Protein AF-A0A3P7NK99-F1 (afdb_monomer_lite)

InterPro domains:
  IPR008977 PHM/PNGase F domain superfamily [SSF49742] (1-63)
  IPR014784 Copper type II, ascorbate-dependent monooxygenase-like, C-terminal [G3DSA:2.60.120.230] (1-65)
  IPR024548 Copper type II ascorbate-dependent monooxygenase, C-terminal [PF03712] (2-63)

Radius of gyration: 14.31 Å; chains: 1; bounding box: 32×25×38 Å

pLDDT: mean 85.09, std 10.51, range 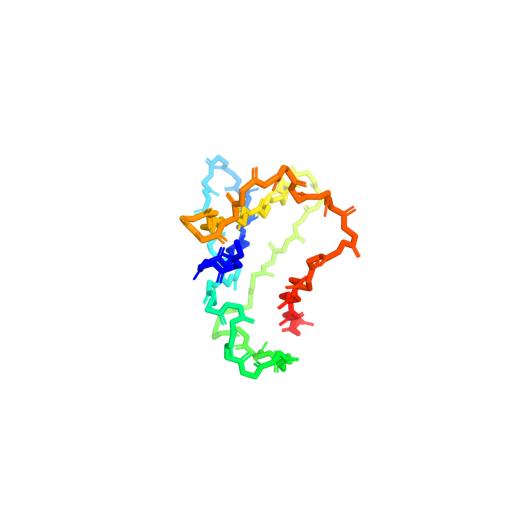[51.84, 94.0]

Foldseek 3Di:
DFQKKWKWKADPNDTDTQDMDGQPPPQDEDEDPDDDDDDPPIDIDMDTDDDCPPPPDDDDDPNDDGHDHYDD

Sequence (72 aa):
MGRVASGYFKHEGHWKKLGIRYPLAPQIFEIIEHNPVIRKGDLIAASCRMDSHHKTVPTPIGSIELLMGVLV

Structure (mmCIF, N/CA/C/O backbone):
data_AF-A0A3P7NK99-F1
#
_entry.id   AF-A0A3P7NK99-F1
#
loop_
_atom_site.group_PDB
_atom_site.id
_atom_site.type_symbol
_atom_site.label_atom_id
_atom_site.label_alt_id
_atom_site.label_comp_id
_atom_site.label_asym_id
_atom_site.label_entity_id
_atom_site.label_seq_id
_atom_site.pdbx_PDB_ins_code
_atom_site.Cartn_x
_atom_site.Cartn_y
_atom_site.Cartn_z
_atom_site.occupancy
_atom_site.B_iso_or_equiv
_atom_site.auth_seq_id
_atom_site.auth_comp_id
_atom_site.auth_asym_id
_atom_site.auth_atom_id
_atom_site.pdbx_PDB_model_num
ATOM 1 N N . MET A 1 1 ? 9.292 0.110 -10.266 1.00 75.56 1 MET A N 1
ATOM 2 C CA . MET A 1 1 ? 8.880 -1.264 -9.937 1.00 75.56 1 MET A CA 1
ATOM 3 C C . MET A 1 1 ? 8.995 -1.479 -8.437 1.00 75.56 1 MET A C 1
ATOM 5 O O . MET A 1 1 ? 9.812 -0.816 -7.803 1.00 75.56 1 MET A O 1
ATOM 9 N N . GLY A 1 2 ? 8.094 -2.282 -7.868 1.00 81.19 2 GLY A N 1
ATOM 10 C CA . GLY A 1 2 ? 7.797 -2.286 -6.433 1.00 81.19 2 GLY A CA 1
ATOM 11 C C . GLY A 1 2 ? 9.014 -2.546 -5.546 1.00 81.19 2 GLY A C 1
ATOM 12 O O . GLY A 1 2 ? 9.644 -3.590 -5.646 1.00 81.19 2 GLY A O 1
ATOM 13 N N . ARG A 1 3 ? 9.335 -1.590 -4.670 1.00 89.06 3 ARG A N 1
ATOM 14 C CA . ARG A 1 3 ? 10.377 -1.715 -3.640 1.00 89.06 3 ARG A CA 1
ATOM 15 C C . ARG A 1 3 ? 9.780 -2.003 -2.279 1.00 89.06 3 ARG A C 1
ATOM 17 O O . ARG A 1 3 ? 10.286 -2.847 -1.565 1.00 89.06 3 ARG A O 1
ATOM 24 N N . VAL A 1 4 ? 8.729 -1.286 -1.907 1.00 91.00 4 VAL A N 1
ATOM 25 C CA . VAL A 1 4 ? 8.053 -1.458 -0.621 1.00 91.00 4 VAL A CA 1
ATOM 26 C C . VAL A 1 4 ? 6.587 -1.169 -0.844 1.00 91.00 4 VAL A C 1
ATOM 28 O O . VAL A 1 4 ? 6.255 -0.184 -1.500 1.00 91.00 4 VAL A O 1
ATOM 31 N N . ALA A 1 5 ? 5.730 -2.000 -0.279 1.00 91.81 5 ALA A N 1
ATOM 32 C CA . ALA A 1 5 ? 4.332 -1.675 -0.106 1.00 91.81 5 ALA A CA 1
ATOM 33 C C . ALA A 1 5 ? 4.031 -1.707 1.397 1.00 91.81 5 ALA A C 1
ATOM 35 O O . ALA A 1 5 ? 4.481 -2.607 2.114 1.00 91.81 5 ALA A O 1
ATOM 36 N N . SER A 1 6 ? 3.343 -0.683 1.889 1.00 92.19 6 SER A N 1
ATOM 37 C CA . SER A 1 6 ? 2.990 -0.554 3.297 1.00 92.19 6 SER A CA 1
ATOM 38 C C . SER A 1 6 ? 1.559 -0.067 3.472 1.00 92.19 6 SER A C 1
ATOM 40 O O . SER A 1 6 ? 1.054 0.727 2.681 1.00 92.19 6 SER A O 1
ATOM 42 N N . GLY A 1 7 ? 0.909 -0.555 4.524 1.00 92.88 7 GLY A N 1
ATOM 43 C CA . GLY A 1 7 ? -0.450 -0.197 4.906 1.00 92.88 7 GLY A CA 1
ATOM 44 C C . GLY A 1 7 ? -0.499 0.235 6.364 1.00 92.88 7 GLY A C 1
ATOM 45 O O . GLY A 1 7 ? 0.116 -0.394 7.230 1.00 92.88 7 GLY A O 1
ATOM 46 N N . TYR A 1 8 ? -1.238 1.304 6.632 1.00 92.62 8 TYR A N 1
ATOM 47 C CA . TYR A 1 8 ? -1.445 1.868 7.959 1.00 92.62 8 TYR A CA 1
ATOM 48 C C . TYR A 1 8 ? -2.907 2.264 8.135 1.00 92.62 8 TYR A C 1
ATOM 50 O O . TYR A 1 8 ? -3.597 2.603 7.173 1.00 92.62 8 TYR A O 1
ATOM 58 N N . PHE A 1 9 ? -3.357 2.291 9.382 1.00 93.25 9 PHE A N 1
ATOM 59 C CA . PHE A 1 9 ? -4.607 2.936 9.755 1.00 93.25 9 PHE A CA 1
ATOM 60 C C . PHE A 1 9 ? -4.350 4.003 10.815 1.00 93.25 9 PHE A C 1
ATOM 62 O O . PHE A 1 9 ? -3.429 3.883 11.621 1.00 93.25 9 PHE A O 1
ATOM 69 N N . LYS A 1 10 ? -5.141 5.070 10.798 1.00 93.81 10 LYS A N 1
ATOM 70 C CA . LYS A 1 10 ? -5.098 6.155 11.766 1.00 93.81 10 LYS A CA 1
ATOM 71 C C . LYS A 1 10 ? -6.260 5.991 12.729 1.00 93.81 10 LYS A C 1
ATOM 73 O O . LYS A 1 10 ? -7.409 6.076 12.303 1.00 93.81 10 LYS A O 1
ATOM 78 N N . HIS A 1 11 ? -5.940 5.814 14.002 1.00 92.31 11 HIS A N 1
ATOM 79 C CA . HIS A 1 11 ? -6.901 5.719 15.094 1.00 92.31 11 HIS A CA 1
ATOM 80 C C . HIS A 1 11 ? -6.557 6.773 16.142 1.00 92.31 11 HIS A C 1
ATOM 82 O O . HIS A 1 11 ? -5.402 6.854 16.562 1.00 92.31 11 HIS A O 1
ATOM 88 N N . GLU A 1 12 ? -7.528 7.606 16.524 1.00 90.94 12 GLU A N 1
ATOM 89 C CA . GLU A 1 12 ? -7.347 8.657 17.546 1.00 90.94 12 GLU A CA 1
ATOM 90 C C . GLU A 1 12 ? -6.108 9.539 17.294 1.00 90.94 12 GLU A C 1
ATOM 92 O O . GLU A 1 12 ? -5.304 9.810 18.182 1.00 90.94 12 GLU A O 1
ATOM 97 N N . GLY A 1 13 ? -5.889 9.939 16.038 1.00 92.19 13 GLY A N 1
ATOM 98 C CA . GLY A 1 13 ? -4.742 10.775 15.668 1.00 92.19 13 GLY A CA 1
ATOM 99 C C . GLY A 1 13 ? -3.443 10.016 15.364 1.00 92.19 13 GLY A C 1
ATOM 100 O O . GLY A 1 13 ? -2.570 10.587 14.712 1.00 92.19 13 GLY A O 1
ATOM 101 N N . HIS A 1 14 ? -3.333 8.739 15.734 1.00 93.19 14 HIS A N 1
ATOM 102 C CA . HIS A 1 14 ? -2.094 7.963 15.660 1.00 93.19 14 HIS A CA 1
ATOM 103 C C . HIS A 1 14 ? -2.105 6.950 14.515 1.00 93.19 14 HIS A C 1
ATOM 105 O O . HIS A 1 14 ? -3.069 6.205 14.344 1.00 93.19 14 HIS A O 1
ATOM 111 N N . TRP A 1 15 ? -1.010 6.885 13.755 1.00 93.62 15 TRP A N 1
ATOM 112 C CA . TRP A 1 15 ? -0.824 5.882 12.705 1.00 93.62 15 TRP A CA 1
ATOM 113 C C . TRP A 1 15 ? -0.331 4.558 13.291 1.00 93.62 15 TRP A C 1
ATOM 115 O O . TRP A 1 15 ? 0.710 4.500 13.941 1.00 93.62 15 TRP A O 1
ATOM 125 N N . LYS A 1 16 ? -1.063 3.483 13.013 1.00 91.81 16 LYS A N 1
ATOM 126 C CA . LYS A 1 16 ? -0.746 2.102 13.379 1.00 91.81 16 LYS A CA 1
ATOM 127 C C . LYS A 1 16 ? -0.502 1.286 12.108 1.00 91.81 16 LYS A C 1
ATOM 129 O O . LYS A 1 16 ? -1.223 1.425 11.122 1.00 91.81 16 LYS A O 1
ATOM 134 N N . LYS A 1 17 ? 0.555 0.471 12.110 1.00 91.00 17 LYS A N 1
ATOM 135 C CA . LYS A 1 17 ? 1.006 -0.320 10.952 1.00 91.00 17 LYS A CA 1
ATOM 136 C C . LYS A 1 17 ? 0.133 -1.559 10.786 1.00 91.00 17 LYS A C 1
ATOM 138 O O . LYS A 1 17 ? 0.138 -2.386 11.680 1.00 91.00 17 LYS A O 1
ATOM 143 N N . LEU A 1 18 ? -0.513 -1.724 9.635 1.00 90.62 18 LEU A N 1
ATOM 144 C CA . LEU A 1 18 ? -1.188 -2.974 9.263 1.00 90.62 18 LEU A CA 1
ATOM 145 C C . LEU A 1 18 ? -0.186 -3.980 8.693 1.00 90.62 18 LEU A C 1
ATOM 147 O O . LEU A 1 18 ? -0.172 -5.138 9.078 1.00 90.62 18 LEU A O 1
ATOM 151 N N . GLY A 1 19 ? 0.703 -3.526 7.810 1.00 89.00 19 GLY A N 1
ATOM 152 C CA . GLY A 1 19 ? 1.692 -4.398 7.187 1.00 89.00 19 GLY A CA 1
ATOM 153 C C . GLY A 1 19 ? 2.725 -3.618 6.389 1.00 89.00 19 GLY A C 1
ATOM 154 O O . GLY A 1 19 ? 2.481 -2.493 5.954 1.00 89.00 19 GLY A O 1
ATOM 155 N N . ILE A 1 20 ? 3.899 -4.213 6.206 1.00 90.25 20 ILE A N 1
ATOM 156 C CA . ILE A 1 20 ? 4.955 -3.694 5.336 1.00 90.25 20 ILE A CA 1
ATOM 157 C C . ILE A 1 20 ? 5.656 -4.870 4.677 1.00 90.25 20 ILE A C 1
ATOM 159 O O . ILE A 1 20 ? 6.053 -5.806 5.366 1.00 90.25 20 ILE A O 1
ATOM 163 N N . ARG A 1 21 ? 5.775 -4.845 3.350 1.00 89.06 21 ARG A N 1
ATOM 164 C CA . ARG A 1 21 ? 6.287 -5.979 2.579 1.00 89.06 21 ARG A CA 1
ATOM 165 C C . ARG A 1 21 ? 7.127 -5.546 1.393 1.00 89.06 21 ARG A C 1
ATOM 167 O O . ARG A 1 21 ? 6.956 -4.457 0.840 1.00 89.06 21 ARG A O 1
ATOM 174 N N . TYR A 1 22 ? 8.016 -6.454 1.002 1.00 89.25 22 TYR A N 1
ATOM 175 C CA . TYR A 1 22 ? 8.744 -6.394 -0.254 1.00 89.25 22 TYR A CA 1
ATOM 176 C C . TYR A 1 22 ? 7.872 -6.992 -1.371 1.00 89.25 22 TYR A C 1
ATOM 178 O O . TYR A 1 22 ? 7.615 -8.194 -1.331 1.00 89.25 22 TYR A O 1
ATOM 186 N N . PRO A 1 23 ? 7.413 -6.209 -2.366 1.00 86.25 23 PRO A N 1
ATOM 187 C CA . PRO A 1 23 ? 6.432 -6.691 -3.344 1.00 86.25 23 PRO A CA 1
ATOM 188 C C . PRO A 1 23 ? 6.927 -7.786 -4.301 1.00 86.25 23 PRO A C 1
ATOM 190 O O . PRO A 1 23 ? 6.110 -8.389 -4.986 1.00 86.25 23 PRO A O 1
ATOM 193 N N . LEU A 1 24 ? 8.244 -8.029 -4.379 1.00 85.81 24 LEU A N 1
ATOM 194 C CA . LEU A 1 24 ? 8.805 -9.121 -5.189 1.00 85.81 24 LEU A CA 1
ATOM 195 C C . LEU A 1 24 ? 8.967 -10.432 -4.399 1.00 85.81 24 LEU A C 1
ATOM 197 O O . LEU A 1 24 ? 9.377 -11.437 -4.972 1.00 85.81 24 LEU A O 1
ATOM 201 N N . ALA A 1 25 ? 8.685 -10.432 -3.091 1.00 86.81 25 ALA A N 1
ATOM 202 C CA . ALA A 1 25 ? 8.531 -11.666 -2.323 1.00 86.81 25 ALA A CA 1
ATOM 203 C C . ALA A 1 25 ? 7.217 -12.380 -2.720 1.00 86.81 25 ALA A C 1
ATOM 205 O O . ALA A 1 25 ? 6.380 -11.768 -3.389 1.00 86.81 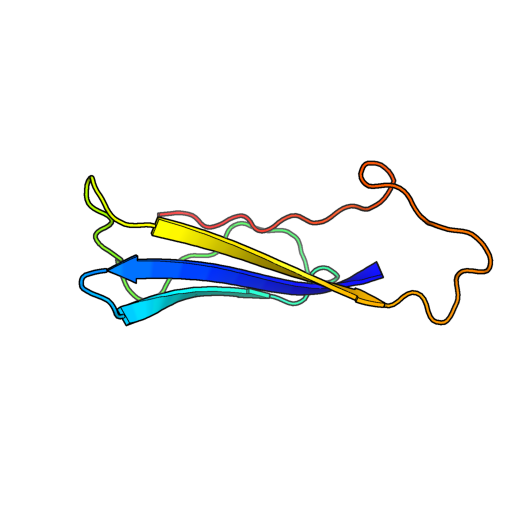25 ALA A O 1
ATOM 206 N N . PRO A 1 26 ? 6.992 -13.645 -2.307 1.00 88.56 26 PRO A N 1
ATOM 207 C CA . PRO A 1 26 ? 5.724 -14.326 -2.560 1.00 88.56 26 PRO A CA 1
ATOM 208 C C . PRO A 1 26 ? 4.524 -13.488 -2.101 1.00 88.56 26 PRO A C 1
ATOM 210 O O . PRO A 1 26 ? 4.452 -13.066 -0.944 1.00 88.56 26 PRO A O 1
ATOM 213 N N . GLN A 1 27 ? 3.585 -13.250 -3.018 1.00 85.75 27 GLN A N 1
ATOM 214 C CA . GLN A 1 27 ? 2.385 -12.440 -2.794 1.00 85.75 27 GLN A CA 1
ATOM 215 C C . GLN A 1 27 ? 1.291 -13.276 -2.117 1.00 85.75 27 GLN A C 1
ATOM 217 O O . GLN A 1 27 ? 0.237 -13.551 -2.684 1.00 85.75 27 GLN A O 1
ATOM 222 N N . ILE A 1 28 ? 1.583 -13.733 -0.903 1.00 87.81 28 ILE A N 1
ATOM 223 C CA . ILE A 1 28 ? 0.661 -14.501 -0.065 1.00 87.81 28 ILE A CA 1
ATOM 224 C C . ILE A 1 28 ? -0.023 -13.594 0.957 1.00 87.81 28 ILE A C 1
ATOM 226 O O . ILE A 1 28 ? 0.509 -12.546 1.330 1.00 87.81 28 ILE A O 1
ATOM 230 N N . PHE A 1 29 ? -1.191 -14.022 1.433 1.00 88.00 29 PHE A N 1
ATOM 231 C CA . PHE A 1 29 ? -1.795 -13.429 2.619 1.00 88.00 29 PHE A CA 1
ATOM 232 C C . PHE A 1 29 ? -0.990 -13.821 3.849 1.00 88.00 29 PHE A C 1
ATOM 234 O O . PHE A 1 29 ? -0.692 -14.997 4.058 1.00 88.00 29 PHE A O 1
ATOM 241 N N . GLU A 1 30 ? -0.678 -12.833 4.674 1.00 81.06 30 GLU A N 1
ATOM 242 C CA . GLU A 1 30 ? -0.052 -13.066 5.964 1.00 81.06 30 GLU A CA 1
ATOM 243 C C . GLU A 1 30 ? -0.962 -12.678 7.110 1.00 81.06 30 GLU A C 1
ATOM 245 O O . GLU A 1 30 ? -1.794 -11.772 7.002 1.00 81.06 30 GLU A O 1
ATOM 250 N N . ILE A 1 31 ? -0.748 -13.382 8.216 1.00 83.06 31 ILE A N 1
ATOM 251 C CA . ILE A 1 31 ? -1.354 -13.076 9.500 1.00 83.06 31 ILE A CA 1
ATOM 252 C C . ILE A 1 31 ? -0.626 -11.870 10.087 1.00 83.06 31 ILE A C 1
ATOM 254 O O . ILE A 1 31 ? 0.605 -11.805 10.106 1.00 83.06 31 ILE A O 1
ATOM 258 N N . ILE A 1 32 ? -1.401 -10.925 10.596 1.00 83.81 32 ILE A N 1
ATOM 259 C CA . ILE A 1 32 ? -0.899 -9.813 11.395 1.00 83.81 32 ILE A CA 1
ATOM 260 C C . ILE A 1 32 ? -0.785 -10.239 12.856 1.00 83.81 32 ILE A C 1
ATOM 262 O O . ILE A 1 32 ? -1.721 -10.770 13.438 1.00 83.81 32 ILE A O 1
ATOM 266 N N . GLU A 1 33 ? 0.380 -10.006 13.462 1.00 77.81 33 GLU A N 1
ATOM 267 C CA . GLU A 1 33 ? 0.665 -10.422 14.848 1.00 77.81 33 GLU A CA 1
ATOM 268 C C . GLU A 1 33 ? -0.214 -9.719 15.892 1.00 77.81 33 GLU A C 1
ATOM 270 O O . GLU A 1 33 ? -0.395 -10.207 17.004 1.00 77.81 33 GLU A O 1
ATOM 275 N N . HIS A 1 34 ? -0.751 -8.551 15.547 1.00 77.94 34 HIS A N 1
ATOM 276 C CA . HIS A 1 34 ? -1.677 -7.798 16.376 1.00 77.94 34 HIS A CA 1
ATOM 277 C C . HIS A 1 34 ? -3.024 -7.752 15.662 1.00 77.94 34 HIS A C 1
ATOM 279 O O . HIS A 1 34 ? -3.049 -7.582 14.449 1.00 77.94 34 HIS A O 1
ATOM 285 N N . ASN A 1 35 ? -4.124 -7.858 16.411 1.00 82.19 35 ASN A N 1
ATOM 286 C CA . ASN A 1 35 ? -5.484 -7.732 15.885 1.00 82.19 35 ASN A CA 1
ATOM 287 C C . ASN A 1 35 ? -5.922 -6.256 15.949 1.00 82.19 35 ASN A C 1
ATOM 289 O O . ASN A 1 35 ? -6.404 -5.811 16.999 1.00 82.19 35 ASN A O 1
ATOM 293 N N . PRO A 1 36 ? -5.722 -5.445 14.891 1.00 83.31 36 PRO A N 1
ATOM 294 C CA . PRO A 1 36 ? -6.160 -4.062 14.877 1.00 83.31 36 PRO A CA 1
ATOM 295 C C . PRO A 1 36 ? -7.688 -4.003 14.870 1.00 83.31 36 PRO A C 1
ATOM 297 O O . PRO A 1 36 ? -8.349 -4.536 13.985 1.00 83.31 36 PRO A O 1
ATOM 300 N N . VAL A 1 37 ? -8.262 -3.293 15.837 1.00 88.62 37 VAL A N 1
ATOM 301 C CA . VAL A 1 37 ? -9.686 -2.951 15.809 1.00 88.62 37 VAL A CA 1
ATOM 302 C C . VAL A 1 37 ? -9.839 -1.667 15.002 1.00 88.62 37 VAL A C 1
ATOM 304 O O . VAL A 1 37 ? -9.540 -0.586 15.506 1.00 88.62 37 VAL A O 1
ATOM 307 N N . ILE A 1 38 ? -10.288 -1.792 13.755 1.00 89.50 38 ILE A N 1
ATOM 308 C CA . ILE A 1 38 ? -10.607 -0.652 12.888 1.00 89.50 38 ILE A CA 1
ATOM 309 C C . ILE A 1 38 ? -12.075 -0.284 13.109 1.00 89.50 38 ILE A C 1
ATOM 311 O O . ILE A 1 38 ? -12.964 -1.126 12.975 1.00 89.50 38 ILE A O 1
ATOM 315 N N . ARG A 1 39 ? -12.341 0.972 13.468 1.00 91.25 39 ARG A N 1
ATOM 316 C CA . ARG A 1 39 ? -13.685 1.482 13.762 1.00 91.25 39 ARG A CA 1
ATOM 317 C C . ARG A 1 39 ? -14.147 2.475 12.702 1.00 91.25 39 ARG A C 1
ATOM 319 O O . ARG A 1 39 ? -13.360 3.058 11.959 1.00 91.25 39 ARG A O 1
ATOM 326 N N . LYS A 1 40 ? -15.461 2.703 12.650 1.00 91.81 40 LYS A N 1
ATOM 327 C CA . LYS A 1 40 ? -16.047 3.746 11.801 1.00 91.81 40 LYS A CA 1
ATOM 328 C C . LYS A 1 40 ? -15.447 5.106 12.180 1.00 91.81 40 LYS A C 1
ATOM 330 O O . LYS A 1 40 ? -15.568 5.525 13.326 1.00 91.81 40 LYS A O 1
ATOM 335 N N . GLY A 1 41 ? -14.846 5.782 11.203 1.00 91.62 41 GLY A N 1
ATOM 336 C CA . GLY A 1 41 ? -14.163 7.068 11.387 1.00 91.62 41 GLY A CA 1
ATOM 337 C C . GLY A 1 41 ? -12.635 6.981 11.348 1.00 91.62 41 GLY A C 1
ATOM 338 O O . GLY A 1 41 ? -11.987 8.014 11.190 1.00 91.62 41 GLY A O 1
ATOM 339 N N . ASP A 1 42 ? -12.061 5.779 11.421 1.00 93.25 42 ASP A N 1
ATOM 340 C CA . ASP A 1 42 ? -10.627 5.585 11.214 1.00 93.25 42 ASP A CA 1
ATOM 341 C C . ASP A 1 42 ? -10.253 5.784 9.738 1.00 93.25 42 ASP A C 1
ATOM 343 O O . ASP A 1 42 ? -11.026 5.472 8.828 1.00 93.25 42 ASP A O 1
ATOM 347 N N . LEU A 1 43 ? -9.044 6.297 9.491 1.00 93.88 43 LEU A N 1
ATOM 348 C CA . LEU A 1 43 ? -8.519 6.481 8.134 1.00 93.88 43 LEU A CA 1
ATOM 349 C C . LEU A 1 43 ? -7.576 5.338 7.785 1.00 93.88 43 LEU A C 1
ATOM 351 O O . LEU A 1 43 ? -6.664 5.052 8.549 1.00 93.88 43 LEU A O 1
ATOM 355 N N . ILE A 1 44 ? -7.734 4.733 6.612 1.00 93.56 44 ILE A N 1
ATOM 356 C CA . ILE A 1 44 ? -6.804 3.722 6.099 1.00 93.56 44 ILE A CA 1
ATOM 357 C C . ILE A 1 44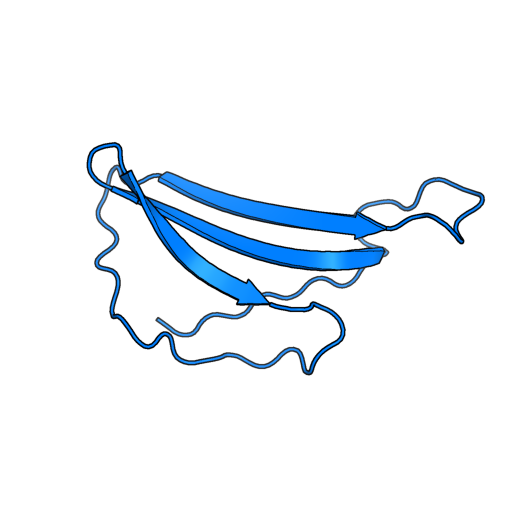 ? -5.995 4.350 4.969 1.00 93.56 44 ILE A C 1
ATOM 359 O O . ILE A 1 44 ? -6.550 5.005 4.089 1.00 93.56 44 ILE A O 1
ATOM 363 N N . ALA A 1 45 ? -4.681 4.152 4.996 1.00 94.00 45 ALA A N 1
ATOM 364 C CA . ALA A 1 45 ? -3.780 4.618 3.956 1.00 94.00 45 ALA A CA 1
ATOM 365 C C . ALA A 1 45 ? -2.784 3.520 3.586 1.00 94.00 45 ALA A C 1
ATOM 367 O O . ALA A 1 45 ? -2.242 2.829 4.450 1.00 94.00 45 ALA A O 1
ATOM 368 N N . ALA A 1 46 ? -2.510 3.397 2.293 1.00 93.06 46 ALA A N 1
ATOM 369 C CA . ALA A 1 46 ? -1.461 2.540 1.770 1.00 93.06 46 ALA A CA 1
ATOM 370 C C . ALA A 1 46 ? -0.480 3.373 0.945 1.00 93.06 46 ALA A C 1
ATOM 372 O O . ALA A 1 46 ? -0.867 4.338 0.286 1.00 93.06 46 ALA A O 1
ATOM 373 N N . SER A 1 47 ? 0.794 3.000 0.985 1.00 92.06 47 SER A N 1
ATOM 374 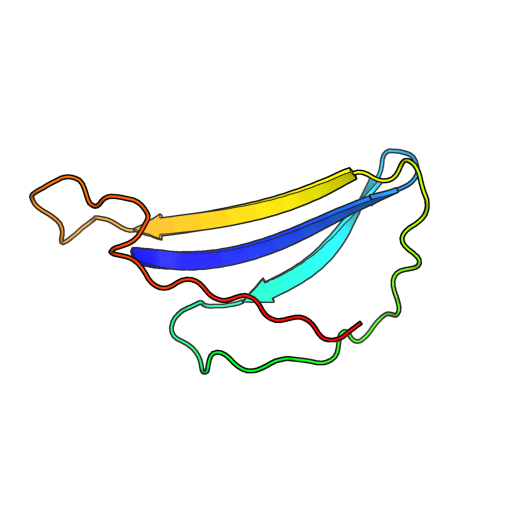C CA . SER A 1 47 ? 1.846 3.628 0.196 1.00 92.06 47 SER A CA 1
ATOM 375 C C . SER A 1 47 ? 2.666 2.565 -0.511 1.00 92.06 47 SER A C 1
ATOM 377 O O . SER A 1 47 ? 3.037 1.543 0.067 1.00 92.06 47 SER A O 1
ATOM 379 N N . CYS A 1 48 ? 2.951 2.813 -1.783 1.00 90.94 48 CYS A N 1
ATOM 380 C CA . CYS A 1 48 ? 3.766 1.944 -2.612 1.00 90.94 48 CYS A CA 1
ATOM 381 C C . CYS A 1 48 ? 4.967 2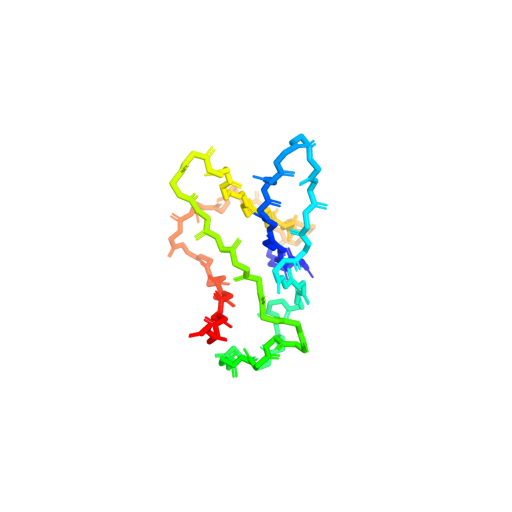.735 -3.115 1.00 90.94 48 CYS A C 1
ATOM 383 O O . CYS A 1 48 ? 4.826 3.698 -3.867 1.00 90.94 48 CYS A O 1
ATOM 385 N N . ARG A 1 49 ? 6.168 2.309 -2.729 1.00 91.12 49 ARG A N 1
ATOM 386 C CA . ARG A 1 49 ? 7.412 2.853 -3.263 1.00 91.12 49 ARG A CA 1
ATOM 387 C C . ARG A 1 49 ? 7.805 2.072 -4.503 1.00 91.12 49 ARG A C 1
ATOM 389 O O . ARG A 1 49 ? 7.971 0.853 -4.459 1.00 91.12 49 ARG A O 1
ATOM 396 N N . MET A 1 50 ? 8.012 2.791 -5.595 1.00 90.25 50 MET A N 1
ATOM 397 C CA . MET A 1 50 ? 8.366 2.229 -6.891 1.00 90.25 50 MET A CA 1
ATOM 398 C C . MET A 1 50 ? 9.723 2.770 -7.331 1.00 90.25 50 MET A C 1
ATOM 400 O O . MET A 1 50 ? 10.037 3.933 -7.116 1.00 90.25 50 MET A O 1
ATOM 404 N N . ASP A 1 51 ? 10.519 1.911 -7.958 1.00 90.25 51 ASP A N 1
ATOM 405 C CA . ASP A 1 51 ? 11.834 2.250 -8.492 1.00 90.25 51 ASP A CA 1
ATOM 406 C C . ASP A 1 51 ? 11.876 2.124 -10.026 1.00 90.25 51 ASP A C 1
ATOM 408 O O . ASP A 1 51 ? 11.701 1.032 -10.572 1.00 90.25 51 ASP A O 1
ATOM 412 N N . SER A 1 52 ? 12.090 3.235 -10.726 1.00 89.44 52 SER A N 1
ATOM 413 C CA . SER A 1 52 ? 12.137 3.303 -12.188 1.00 89.44 52 SER A CA 1
ATOM 414 C C . SER A 1 52 ? 13.549 3.405 -12.780 1.00 89.44 52 SER A C 1
ATOM 416 O O . SER A 1 52 ? 13.649 3.740 -13.954 1.00 89.44 52 SER A O 1
ATOM 418 N N . HIS A 1 53 ? 14.628 3.097 -12.043 1.00 90.06 53 HIS A N 1
ATOM 419 C CA . HIS A 1 53 ? 16.015 3.301 -12.519 1.00 90.06 53 HIS A CA 1
ATOM 420 C C . HIS A 1 53 ? 16.326 2.649 -13.883 1.00 90.06 53 HIS A C 1
ATOM 422 O O . HIS A 1 53 ? 17.162 3.153 -14.624 1.00 90.06 53 HIS A O 1
ATOM 428 N N . HIS A 1 54 ? 15.643 1.556 -14.245 1.00 86.50 54 HIS A N 1
ATOM 429 C CA . HIS A 1 54 ? 15.830 0.851 -15.524 1.00 86.50 54 HIS A CA 1
ATOM 430 C C . HIS A 1 54 ? 14.700 1.084 -16.539 1.00 86.50 54 HIS A C 1
ATOM 432 O O . HIS A 1 54 ? 14.565 0.329 -17.501 1.00 86.50 54 HIS A O 1
ATOM 438 N N . LYS A 1 55 ? 13.829 2.072 -16.314 1.00 88.19 55 LYS A N 1
ATOM 439 C CA . LYS A 1 55 ? 12.729 2.401 -17.226 1.00 88.19 55 LYS A CA 1
ATOM 440 C C . LYS A 1 55 ? 13.059 3.681 -17.982 1.00 88.19 55 LYS A C 1
ATOM 442 O O . LYS A 1 55 ? 13.320 4.714 -17.381 1.00 88.19 55 LYS A O 1
ATOM 447 N N . THR A 1 56 ? 13.016 3.595 -19.306 1.00 90.44 56 THR A N 1
ATOM 448 C CA . THR A 1 56 ? 13.245 4.722 -20.223 1.00 90.44 56 THR A CA 1
ATOM 449 C C . THR A 1 56 ? 11.958 5.466 -20.581 1.00 90.44 56 THR A C 1
ATOM 451 O O . THR A 1 56 ? 12.017 6.562 -21.124 1.00 90.44 56 THR A O 1
ATOM 454 N N . VAL A 1 57 ? 10.796 4.889 -20.256 1.00 92.50 57 VAL A N 1
ATOM 455 C CA . VAL A 1 57 ? 9.466 5.465 -20.495 1.00 92.50 57 VAL A CA 1
ATOM 456 C C . VAL A 1 57 ? 8.598 5.382 -19.230 1.00 92.50 57 VAL A C 1
ATOM 458 O O . VAL A 1 57 ? 8.790 4.460 -18.423 1.00 92.50 57 VAL A O 1
ATOM 461 N N . PRO A 1 58 ? 7.634 6.306 -19.036 1.00 90.50 58 PRO A N 1
ATOM 462 C CA . PRO A 1 58 ? 6.680 6.237 -17.931 1.00 90.50 58 PRO A CA 1
ATOM 463 C C . PRO A 1 58 ? 5.935 4.899 -17.913 1.00 90.50 58 PRO A C 1
ATOM 465 O O . PRO A 1 58 ? 5.486 4.414 -18.948 1.00 90.50 58 PRO A O 1
ATOM 468 N N . THR A 1 59 ? 5.803 4.291 -16.732 1.00 88.62 59 THR A N 1
ATOM 469 C CA . THR A 1 59 ? 5.059 3.034 -16.566 1.00 88.62 59 THR A CA 1
ATOM 470 C C . THR A 1 59 ? 3.696 3.332 -15.933 1.00 88.62 59 THR A C 1
ATOM 472 O O . THR A 1 59 ? 3.673 3.825 -14.803 1.00 88.62 59 THR A O 1
ATOM 475 N N . PRO A 1 60 ? 2.572 3.062 -16.621 1.00 88.81 60 PRO A N 1
ATOM 476 C CA . PRO A 1 60 ? 1.242 3.329 -16.088 1.00 88.81 60 PRO A CA 1
ATOM 477 C C . PRO A 1 60 ? 0.854 2.338 -14.982 1.00 88.81 60 PRO A C 1
ATOM 479 O O . PRO A 1 60 ? 1.320 1.194 -14.936 1.00 88.81 60 PRO A O 1
ATOM 482 N N . ILE A 1 61 ? -0.049 2.776 -14.102 1.00 80.38 61 ILE A N 1
ATOM 483 C CA . ILE A 1 61 ? -0.731 1.899 -13.144 1.00 80.38 61 ILE A CA 1
ATOM 484 C C . ILE A 1 61 ? -1.617 0.940 -13.955 1.00 80.38 61 ILE A C 1
ATOM 486 O O . ILE A 1 61 ? -2.388 1.382 -14.800 1.00 80.38 61 ILE A O 1
ATOM 490 N N . GLY A 1 62 ? -1.459 -0.367 -13.737 1.00 79.56 62 GLY A N 1
ATOM 491 C CA . GLY A 1 62 ? -2.103 -1.431 -14.525 1.00 79.56 62 GLY A CA 1
ATOM 492 C C . GLY A 1 62 ? -1.111 -2.329 -15.271 1.00 79.56 62 GLY A C 1
ATOM 493 O O . GLY A 1 62 ? -1.402 -3.492 -15.514 1.00 79.56 62 GLY A O 1
ATOM 494 N N . SER A 1 63 ? 0.099 -1.837 -15.551 1.00 79.12 63 SER A N 1
ATOM 495 C CA . SER A 1 63 ? 1.210 -2.657 -16.071 1.00 79.12 63 SER A CA 1
ATOM 496 C C . SER A 1 63 ? 2.172 -3.123 -14.972 1.00 79.12 63 SER A C 1
ATOM 498 O O . SER A 1 63 ? 3.229 -3.681 -15.260 1.00 79.12 63 SER A O 1
ATOM 500 N N . ILE A 1 64 ? 1.845 -2.829 -13.711 1.00 72.25 64 ILE A N 1
ATOM 501 C CA . ILE A 1 64 ? 2.663 -3.115 -12.533 1.00 72.25 64 ILE A CA 1
ATOM 502 C C . ILE A 1 64 ? 1.812 -3.941 -11.575 1.00 72.25 64 ILE A C 1
ATOM 504 O O . ILE A 1 64 ? 0.735 -3.501 -11.178 1.00 72.25 64 ILE A O 1
ATOM 508 N N . GLU A 1 65 ? 2.325 -5.100 -11.177 1.00 64.81 65 GLU A N 1
ATOM 509 C CA . GLU A 1 65 ? 1.714 -5.939 -10.153 1.00 64.81 65 GLU A CA 1
ATOM 510 C C . GLU A 1 65 ? 2.214 -5.516 -8.764 1.00 64.81 65 GLU A C 1
ATOM 512 O O . GLU A 1 65 ? 3.419 -5.451 -8.499 1.00 64.81 65 GLU A O 1
ATOM 517 N N . LEU A 1 66 ? 1.271 -5.158 -7.893 1.00 63.91 66 LEU A N 1
ATOM 518 C CA . LEU A 1 66 ? 1.491 -4.814 -6.493 1.00 63.91 66 LEU A CA 1
ATOM 519 C C . LEU A 1 66 ? 0.338 -5.406 -5.695 1.00 63.91 66 LEU A C 1
ATOM 521 O O . LEU A 1 66 ? -0.791 -4.928 -5.788 1.00 63.91 66 LEU A O 1
ATOM 525 N N . LEU A 1 67 ? 0.631 -6.430 -4.906 1.00 62.00 67 LEU A N 1
ATOM 526 C CA . LEU A 1 67 ? -0.365 -7.107 -4.093 1.00 62.00 67 LEU A CA 1
ATOM 527 C C . LEU A 1 67 ? 0.123 -7.124 -2.649 1.00 62.00 67 LEU A C 1
ATOM 529 O O . LEU A 1 67 ? 1.167 -7.684 -2.317 1.00 62.00 67 LEU A O 1
ATOM 533 N N . MET A 1 68 ? -0.638 -6.443 -1.799 1.00 59.91 68 MET A N 1
ATOM 534 C CA . MET A 1 68 ? -0.562 -6.578 -0.352 1.00 59.91 68 MET A CA 1
ATOM 535 C C . MET A 1 68 ? -1.873 -7.187 0.114 1.00 59.91 68 MET A C 1
ATOM 537 O O . MET A 1 68 ? -2.873 -6.487 0.256 1.00 59.91 68 MET A O 1
ATOM 541 N N . GLY A 1 69 ? -1.859 -8.498 0.318 1.00 57.69 69 GLY A N 1
ATOM 542 C CA . GLY A 1 69 ? -2.939 -9.208 0.980 1.00 57.69 69 GLY A CA 1
ATOM 543 C C . GLY A 1 69 ? -2.654 -9.286 2.473 1.00 57.69 69 GLY A C 1
ATOM 544 O O . GLY A 1 69 ? -1.620 -9.814 2.875 1.00 57.69 69 GLY A O 1
ATOM 545 N N . VAL A 1 70 ? -3.565 -8.777 3.295 1.00 56.47 70 VAL A N 1
ATOM 546 C CA . VAL A 1 70 ? -3.544 -8.999 4.745 1.00 56.47 70 VAL A CA 1
ATOM 547 C C . VAL A 1 70 ? -4.828 -9.723 5.116 1.00 56.47 70 VAL A C 1
ATOM 549 O O . VAL A 1 70 ? -5.905 -9.284 4.712 1.00 56.47 70 VAL A O 1
ATOM 552 N N . LEU A 1 71 ? -4.705 -10.835 5.842 1.00 51.84 71 LEU A N 1
ATOM 553 C CA . LEU A 1 71 ? -5.853 -11.512 6.433 1.00 51.84 71 LEU A CA 1
ATOM 554 C C . LEU A 1 71 ? -6.090 -10.890 7.817 1.00 51.84 71 LEU A C 1
ATOM 556 O O . LE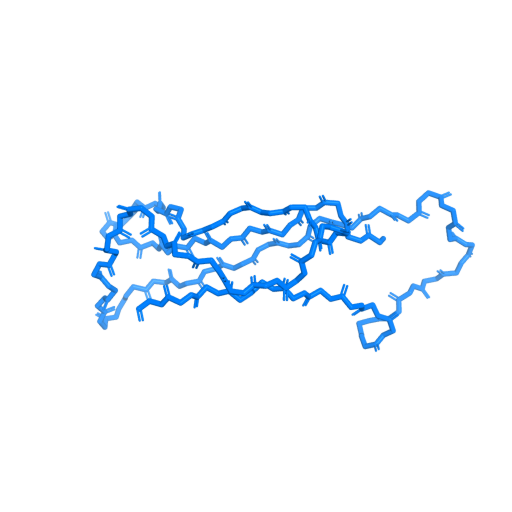U A 1 71 ? -5.186 -10.915 8.654 1.00 51.84 71 LEU A O 1
ATOM 560 N N . VAL A 1 72 ? -7.265 -10.290 8.013 1.00 53.84 72 VAL A N 1
ATOM 561 C CA . VAL A 1 72 ? -7.718 -9.699 9.286 1.00 53.84 72 VAL A CA 1
ATOM 562 C C . VAL A 1 72 ? -8.807 -10.579 9.875 1.00 53.84 72 VAL A C 1
ATOM 564 O O . VAL A 1 72 ? -9.656 -11.037 9.077 1.00 53.84 72 VAL A O 1
#

Organism: Cylicostephanus goldi (NCBI:txid71465)

Secondary structure (DSSP, 8-state):
-EEEEEEEEEETTEEEEEEEE-TTS----EE-SS-----TT-EEEEEEEE--TT-SSPPPTTSS-----EE-